Protein AF-A8UM54-F1 (afdb_monomer_lite)

Structure (mmCIF, N/CA/C/O backbone):
data_AF-A8UM54-F1
#
_entry.id   AF-A8UM54-F1
#
loop_
_atom_site.group_PDB
_atom_site.id
_atom_site.type_symbol
_atom_site.label_atom_id
_atom_site.label_alt_id
_atom_site.label_comp_id
_atom_site.label_asym_id
_atom_site.label_entity_id
_atom_site.label_seq_id
_atom_site.pdbx_PDB_ins_code
_atom_site.Cartn_x
_atom_site.Cartn_y
_atom_site.Cartn_z
_atom_site.occupancy
_atom_site.B_iso_or_equiv
_atom_site.auth_seq_id
_atom_site.auth_comp_id
_atom_site.auth_asym_id
_atom_site.auth_atom_id
_atom_site.pdbx_PDB_model_num
ATOM 1 N N . MET A 1 1 ? 14.456 34.141 58.269 1.00 43.91 1 MET A N 1
ATOM 2 C CA . MET A 1 1 ? 13.628 33.123 57.591 1.00 43.91 1 MET A CA 1
ATOM 3 C C . MET A 1 1 ? 12.688 33.838 56.639 1.00 43.91 1 MET A C 1
ATOM 5 O O . MET A 1 1 ? 12.011 34.755 57.077 1.00 43.91 1 MET A O 1
ATOM 9 N N . GLY A 1 2 ? 12.667 33.449 55.370 1.00 36.69 2 GLY A N 1
ATOM 10 C CA . GLY A 1 2 ? 11.711 33.936 54.376 1.00 36.69 2 GLY A CA 1
ATOM 11 C C . GLY A 1 2 ? 11.792 33.012 53.172 1.00 36.69 2 GLY A C 1
ATOM 12 O O . GLY A 1 2 ? 12.729 33.109 52.390 1.00 36.69 2 GLY A O 1
ATOM 13 N N . ILE A 1 3 ? 10.893 32.031 53.137 1.00 49.75 3 ILE A N 1
ATOM 14 C CA . ILE A 1 3 ? 10.840 30.938 52.164 1.00 49.75 3 ILE A CA 1
ATOM 15 C C . ILE A 1 3 ? 10.489 31.517 50.789 1.00 49.75 3 ILE A C 1
ATOM 17 O O . ILE A 1 3 ? 9.440 32.136 50.625 1.00 49.75 3 ILE A O 1
ATOM 21 N N . LEU A 1 4 ? 11.378 31.314 49.814 1.00 38.78 4 LEU A N 1
ATOM 22 C CA . LEU A 1 4 ? 11.119 31.593 48.406 1.00 38.78 4 LEU A CA 1
ATOM 23 C C . LEU A 1 4 ? 10.318 30.411 47.840 1.00 38.78 4 LEU A C 1
ATOM 25 O O . LEU A 1 4 ? 10.877 29.366 47.509 1.00 38.78 4 LEU A O 1
ATOM 29 N N . SER A 1 5 ? 8.996 30.548 47.803 1.00 47.31 5 SER A N 1
ATOM 30 C CA . SER A 1 5 ? 8.110 29.553 47.200 1.00 47.31 5 SER A CA 1
ATOM 31 C C . SER A 1 5 ? 8.224 29.618 45.676 1.00 47.31 5 SER A C 1
ATOM 33 O O . SER A 1 5 ? 7.720 30.549 45.050 1.00 47.31 5 SER A O 1
ATOM 35 N N . PHE A 1 6 ? 8.876 28.625 45.070 1.00 46.25 6 PHE A N 1
ATOM 36 C CA . PHE A 1 6 ? 8.789 28.378 43.632 1.00 46.25 6 PHE A CA 1
ATOM 37 C C . PHE A 1 6 ? 7.375 27.884 43.301 1.00 46.25 6 PHE A C 1
ATOM 39 O O . PHE A 1 6 ? 7.021 26.743 43.592 1.00 46.25 6 PHE A O 1
ATOM 46 N N . LEU A 1 7 ? 6.558 28.741 42.688 1.00 47.84 7 LEU A N 1
ATOM 47 C CA . LEU A 1 7 ? 5.325 28.322 42.027 1.00 47.84 7 LEU A CA 1
ATOM 48 C C . LEU A 1 7 ? 5.701 27.673 40.689 1.00 47.84 7 LEU A C 1
ATOM 50 O O . LEU A 1 7 ? 5.759 28.339 39.659 1.00 47.84 7 LEU A O 1
ATOM 54 N N . PHE A 1 8 ? 5.970 26.367 40.699 1.00 49.94 8 PHE A N 1
ATOM 55 C CA . PHE A 1 8 ? 5.861 25.569 39.480 1.00 49.94 8 PHE A CA 1
ATOM 56 C C . PHE A 1 8 ? 4.374 25.483 39.126 1.00 49.94 8 PHE A C 1
ATOM 58 O O . PHE A 1 8 ? 3.641 24.647 39.650 1.00 49.94 8 PHE A O 1
ATOM 65 N N . GLY A 1 9 ? 3.913 26.405 38.281 1.00 51.03 9 GLY A N 1
ATOM 66 C CA . GLY A 1 9 ? 2.589 26.319 37.681 1.00 51.03 9 GLY A CA 1
ATOM 67 C C . GLY A 1 9 ? 2.489 25.025 36.879 1.00 51.03 9 GLY A C 1
ATOM 68 O O . GLY A 1 9 ? 3.285 24.795 35.967 1.00 51.03 9 GLY A O 1
ATOM 69 N N . CYS A 1 10 ? 1.524 24.170 37.217 1.00 60.56 10 CYS A N 1
ATOM 70 C CA . CYS A 1 10 ? 1.100 23.114 36.307 1.00 60.56 10 CYS A CA 1
ATOM 71 C C . CYS A 1 10 ? 0.641 23.801 35.015 1.00 60.56 10 CYS A C 1
ATOM 73 O O . CYS A 1 10 ? -0.284 24.610 35.054 1.00 60.56 10 CYS A O 1
ATOM 75 N N . LYS A 1 11 ? 1.324 23.548 33.891 1.00 67.88 11 LYS A N 1
ATOM 76 C CA . LYS A 1 11 ? 0.867 24.022 32.578 1.00 67.88 11 LYS A CA 1
ATOM 77 C C . LYS A 1 11 ? -0.557 23.491 32.369 1.00 67.88 11 LYS A C 1
ATOM 79 O O . LYS A 1 11 ? -0.765 22.289 32.522 1.00 67.88 11 LYS A O 1
ATOM 84 N N . ASN A 1 12 ? -1.511 24.380 32.081 1.00 78.25 12 ASN A N 1
ATOM 85 C CA . ASN A 1 12 ? -2.894 23.985 31.811 1.00 78.25 12 ASN A CA 1
ATOM 86 C C . ASN A 1 12 ? -2.926 23.016 30.624 1.00 78.25 12 ASN A C 1
ATOM 88 O O . ASN A 1 12 ? -2.275 23.261 29.609 1.00 78.25 12 ASN A O 1
ATOM 92 N N . GLU A 1 13 ? -3.666 21.924 30.792 1.00 87.62 13 GLU A N 1
ATOM 93 C CA . GLU A 1 13 ? -3.897 20.907 29.771 1.00 87.62 13 GLU A CA 1
ATOM 94 C C . GLU A 1 13 ? -5.271 21.150 29.140 1.00 87.62 13 GLU A C 1
ATOM 96 O O . GLU A 1 13 ? -6.269 21.258 29.857 1.00 87.62 13 GLU A O 1
ATOM 101 N N . ASN A 1 14 ? -5.325 21.256 27.814 1.00 92.12 14 ASN A N 1
ATOM 102 C CA . ASN A 1 14 ? -6.570 21.327 27.052 1.00 92.12 14 ASN A CA 1
ATOM 103 C C . ASN A 1 14 ? -6.734 20.042 26.236 1.00 92.12 14 ASN A C 1
ATOM 105 O O . ASN A 1 14 ? -5.783 19.599 25.596 1.00 92.12 14 ASN A O 1
ATOM 109 N N . ARG A 1 15 ? -7.929 19.444 26.265 1.00 94.44 15 ARG A N 1
ATOM 110 C CA . ARG A 1 15 ? -8.218 18.154 25.629 1.00 94.44 15 ARG A CA 1
ATOM 111 C C . ARG A 1 15 ? -9.504 18.244 24.814 1.00 94.44 15 ARG A C 1
ATOM 113 O O . ARG A 1 15 ? -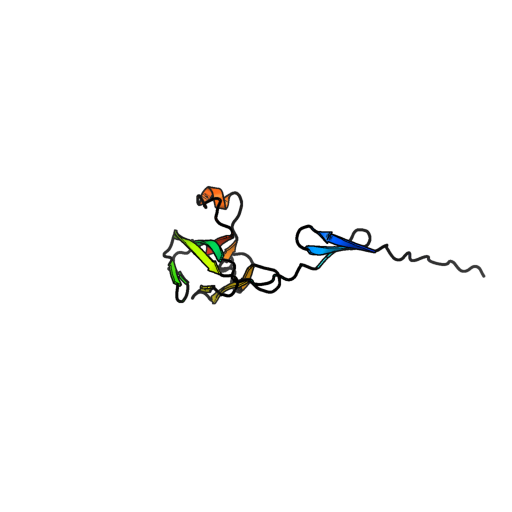10.557 18.573 25.361 1.00 94.44 15 ARG A O 1
ATOM 120 N N . TYR A 1 16 ? -9.434 17.949 23.520 1.00 93.50 16 TYR A N 1
ATOM 121 C CA . TYR A 1 16 ? -10.588 17.974 22.613 1.00 93.50 16 TYR A CA 1
ATOM 122 C C . TYR A 1 16 ? -10.442 16.952 21.483 1.00 93.50 16 TYR A C 1
ATOM 124 O O . TYR A 1 16 ? -9.359 16.428 21.249 1.00 93.50 16 TYR A O 1
ATOM 132 N N . LYS A 1 17 ? -11.543 16.650 20.785 1.00 93.56 17 LYS A N 1
ATOM 133 C CA . LYS A 1 17 ? -11.526 15.760 19.617 1.00 93.56 17 LYS A CA 1
ATOM 134 C C . LYS A 1 17 ? -11.576 16.550 18.319 1.00 93.56 17 LYS A C 1
ATOM 136 O O . LYS A 1 17 ? -12.351 17.501 18.215 1.00 93.56 17 LYS A O 1
ATOM 141 N N . ASP A 1 18 ? -10.781 16.144 17.338 1.00 89.38 18 ASP A N 1
ATOM 142 C CA . ASP A 1 18 ? -10.861 16.689 15.986 1.00 89.38 18 ASP A CA 1
ATOM 143 C C . ASP A 1 18 ? -12.036 16.080 15.188 1.00 89.38 18 ASP A C 1
ATOM 145 O O . ASP A 1 18 ? -12.786 15.225 15.671 1.00 89.38 18 ASP A O 1
ATOM 149 N N . LYS A 1 19 ? -12.200 16.517 13.933 1.00 86.81 19 LYS A N 1
ATOM 150 C CA . LYS A 1 19 ? -13.252 16.020 13.026 1.00 86.81 19 LYS A CA 1
ATOM 151 C C . LYS A 1 19 ? -13.121 14.532 12.664 1.00 86.81 19 LYS A C 1
ATOM 153 O O . LYS A 1 19 ? -14.074 13.955 12.151 1.00 86.81 19 LYS A O 1
ATOM 158 N N . HIS A 1 20 ? -11.957 13.933 12.900 1.00 81.81 20 HIS A N 1
ATOM 159 C CA . HIS A 1 20 ? -11.665 12.521 12.665 1.00 81.81 20 HIS A CA 1
ATOM 160 C C . HIS A 1 20 ? -11.794 11.688 13.950 1.00 81.81 20 HIS A C 1
ATOM 162 O O . HIS A 1 20 ? -11.646 10.471 13.912 1.00 81.81 20 HIS A O 1
ATOM 168 N N . GLY A 1 21 ? -12.120 12.327 15.079 1.00 84.94 21 GLY A N 1
ATOM 169 C CA . GLY A 1 21 ? -12.256 11.687 16.380 1.00 84.94 21 GLY A CA 1
ATOM 170 C C . GLY A 1 21 ? -10.934 11.493 17.120 1.00 84.94 21 GLY A C 1
ATOM 171 O O . GLY A 1 21 ? -10.970 10.920 18.214 1.00 84.94 21 GLY A O 1
ATOM 172 N N . ASN A 1 22 ? -9.810 11.966 16.564 1.00 88.81 22 ASN A N 1
ATOM 173 C CA . ASN A 1 22 ? -8.513 11.951 17.234 1.00 88.81 22 ASN A CA 1
ATOM 174 C C . ASN A 1 22 ? -8.582 12.871 18.442 1.00 88.81 22 ASN A C 1
ATOM 176 O O . ASN A 1 22 ? -9.167 13.953 18.377 1.00 88.81 22 ASN A O 1
ATOM 180 N N . GLU A 1 23 ? -7.972 12.461 19.539 1.00 93.56 23 GLU A N 1
ATOM 181 C CA . GLU A 1 23 ? -7.914 13.271 20.740 1.00 93.56 23 GLU A CA 1
ATOM 182 C C . GLU A 1 23 ? -6.628 14.095 20.765 1.00 93.56 23 GLU A C 1
ATOM 184 O O . GLU A 1 23 ? -5.522 13.558 20.766 1.00 93.56 23 GLU A O 1
ATOM 189 N N . ILE A 1 24 ? -6.797 15.413 20.776 1.00 94.75 24 ILE A N 1
ATOM 190 C CA . ILE A 1 24 ? -5.733 16.408 20.815 1.00 94.75 24 ILE A CA 1
ATOM 191 C C . ILE A 1 24 ? -5.540 16.850 22.262 1.00 94.75 24 ILE A C 1
ATOM 193 O O . ILE A 1 24 ? -6.512 17.182 22.947 1.00 94.75 24 ILE A O 1
ATOM 197 N N . ILE A 1 25 ? -4.290 16.852 22.722 1.00 95.00 25 ILE A N 1
ATOM 198 C CA . ILE A 1 25 ? -3.892 17.298 24.057 1.00 95.00 25 ILE A CA 1
ATOM 199 C C . ILE A 1 25 ? -2.864 18.416 23.901 1.00 95.00 25 ILE A C 1
ATOM 201 O O . ILE A 1 25 ? -1.755 18.177 23.429 1.00 95.00 25 ILE A O 1
ATOM 205 N N . GLU A 1 26 ? -3.208 19.623 24.329 1.00 94.12 26 GLU A N 1
ATOM 206 C CA . GLU A 1 26 ? -2.307 20.778 24.341 1.00 94.12 26 GLU A CA 1
ATOM 207 C C . GLU A 1 26 ? -1.802 21.006 25.768 1.00 94.12 26 GLU A C 1
ATOM 209 O O . GLU A 1 26 ? -2.598 21.146 26.700 1.00 94.12 26 GLU A O 1
ATOM 214 N N . LYS A 1 27 ? -0.480 21.053 25.957 1.00 91.00 27 LYS A N 1
ATOM 215 C CA . LYS A 1 27 ? 0.164 21.242 27.26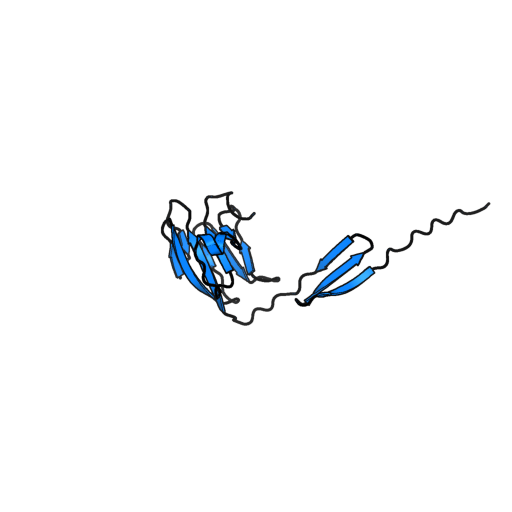4 1.00 91.00 27 LYS A CA 1
ATOM 216 C C . LYS A 1 27 ? 1.249 22.314 27.185 1.00 91.00 27 LYS A C 1
ATOM 218 O O . LYS A 1 27 ? 2.442 22.038 27.056 1.00 91.00 27 LYS A O 1
ATOM 223 N N . GLY A 1 28 ? 0.833 23.574 27.298 1.00 86.69 28 GLY A N 1
ATOM 224 C CA . GLY A 1 28 ? 1.696 24.709 26.956 1.00 86.69 28 GLY A CA 1
ATOM 225 C C . GLY A 1 28 ? 2.005 24.702 25.459 1.00 86.69 28 GLY A C 1
ATOM 226 O O . GLY A 1 28 ? 1.077 24.733 24.665 1.00 86.69 28 GLY A O 1
ATOM 227 N N . ASP A 1 29 ? 3.285 24.619 25.091 1.00 89.00 29 ASP A N 1
ATOM 228 C CA . ASP A 1 29 ? 3.736 24.612 23.687 1.00 89.00 29 ASP A CA 1
ATOM 229 C C . ASP A 1 29 ? 3.789 23.201 23.063 1.00 89.00 29 ASP A C 1
ATOM 231 O O . ASP A 1 29 ? 4.192 23.038 21.914 1.00 89.00 29 ASP A O 1
ATOM 235 N N . GLU A 1 30 ? 3.421 22.164 23.822 1.00 90.56 30 GLU A N 1
ATOM 236 C CA . GLU A 1 30 ? 3.412 20.773 23.360 1.00 90.56 30 GLU A CA 1
ATOM 237 C C . GLU A 1 30 ? 2.011 20.372 22.888 1.00 90.56 30 GLU A C 1
ATOM 239 O O . GLU A 1 30 ? 1.022 20.659 23.563 1.00 90.56 30 GLU A O 1
ATOM 244 N N . THR A 1 31 ? 1.927 19.667 21.756 1.00 91.56 31 THR A N 1
ATOM 245 C CA . THR A 1 31 ? 0.690 19.047 21.260 1.00 91.56 31 THR A CA 1
ATOM 246 C C . THR A 1 31 ? 0.896 17.545 21.116 1.00 91.56 31 THR A C 1
ATOM 248 O O . THR A 1 31 ? 1.830 17.105 20.449 1.00 91.56 31 THR A O 1
ATOM 251 N N . TYR A 1 32 ? 0.010 16.764 21.725 1.00 91.50 32 TYR A N 1
ATOM 252 C CA . TYR A 1 32 ? -0.048 15.312 21.600 1.00 91.50 32 TYR A CA 1
ATOM 253 C C . TYR A 1 32 ? -1.331 14.919 20.879 1.00 91.50 32 TYR A C 1
ATOM 255 O O . TYR A 1 32 ? -2.372 15.550 21.065 1.00 91.50 32 TYR A O 1
ATOM 263 N N . ILE A 1 33 ? -1.261 13.858 20.082 1.00 89.88 33 ILE A N 1
ATOM 264 C CA . ILE A 1 33 ? -2.406 13.318 19.353 1.00 89.88 33 ILE A CA 1
ATOM 265 C C . ILE A 1 33 ? -2.535 11.847 19.724 1.00 89.88 33 ILE A C 1
ATOM 267 O O . ILE A 1 33 ? -1.593 11.078 19.541 1.00 89.88 33 ILE A O 1
ATOM 271 N N . ILE A 1 34 ? -3.697 11.464 20.245 1.00 88.31 34 ILE A N 1
ATOM 272 C CA . ILE A 1 34 ? -4.109 10.068 20.374 1.00 88.31 34 ILE A CA 1
ATOM 273 C C . ILE A 1 34 ? -5.021 9.776 19.178 1.00 88.31 34 ILE A C 1
ATOM 275 O O . ILE A 1 34 ? -6.127 10.328 19.119 1.00 88.31 34 ILE A O 1
ATOM 279 N N . PRO A 1 35 ? -4.575 8.960 18.208 1.00 85.25 35 PRO A N 1
ATOM 280 C CA . PRO A 1 35 ? -5.382 8.637 17.042 1.00 85.25 35 PRO A CA 1
ATOM 281 C C . PRO A 1 35 ? -6.687 7.942 17.433 1.00 85.25 35 PRO A C 1
ATOM 283 O O . PRO A 1 35 ? -6.730 7.161 18.386 1.00 85.25 35 PRO A O 1
ATOM 286 N N . ALA A 1 36 ? -7.758 8.212 16.692 1.00 88.06 36 ALA A N 1
ATOM 287 C CA . ALA A 1 36 ? -8.984 7.439 16.813 1.00 88.06 36 ALA A CA 1
ATOM 288 C C . A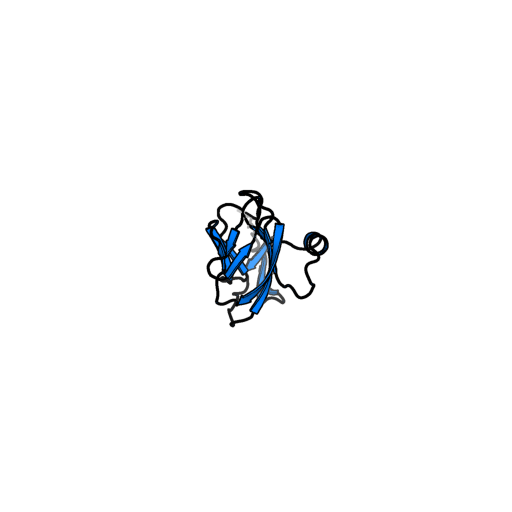LA A 1 36 ? -8.760 5.996 16.341 1.00 88.06 36 ALA A C 1
ATOM 290 O O . ALA A 1 36 ? -8.111 5.763 15.322 1.00 88.06 36 ALA A O 1
ATOM 291 N N . GLU A 1 37 ? -9.361 5.036 17.046 1.00 89.06 37 GLU A N 1
ATOM 292 C CA . GLU A 1 37 ? -9.404 3.653 16.574 1.00 89.06 37 GLU A CA 1
ATOM 293 C C . GLU A 1 37 ? -10.208 3.554 15.271 1.00 89.06 37 GLU A C 1
ATOM 295 O O . GLU A 1 37 ? -11.377 3.957 15.191 1.00 89.06 37 GLU A O 1
ATOM 300 N N . TYR A 1 38 ? -9.596 2.955 14.258 1.00 88.50 38 TYR A N 1
ATOM 301 C CA . TYR A 1 38 ? -10.236 2.577 13.017 1.00 88.50 38 TYR A CA 1
ATOM 302 C C . TYR A 1 38 ? -11.049 1.295 13.211 1.00 88.50 38 TYR A C 1
ATOM 304 O O . TYR A 1 38 ? -10.536 0.231 13.562 1.00 88.50 38 TYR A O 1
ATOM 312 N N . LYS A 1 39 ? -12.353 1.388 12.946 1.00 90.19 39 LYS A N 1
ATOM 313 C CA . LYS A 1 39 ? -13.263 0.242 12.994 1.00 90.19 39 LYS A CA 1
ATOM 314 C C . LYS A 1 39 ? -13.478 -0.291 11.591 1.00 90.19 39 LYS A C 1
ATOM 316 O O . LYS A 1 39 ? -14.121 0.367 10.781 1.00 90.19 39 LYS A O 1
ATOM 321 N N . LYS A 1 40 ? -13.000 -1.508 11.342 1.00 92.62 40 LYS A N 1
ATOM 322 C CA . LYS A 1 40 ? -13.285 -2.245 10.106 1.00 92.62 40 LYS A CA 1
ATOM 323 C C . LYS A 1 40 ? -14.783 -2.486 9.976 1.00 92.62 40 LYS A C 1
ATOM 325 O O . LYS A 1 40 ? -15.430 -2.919 10.931 1.00 92.62 40 LYS A O 1
ATOM 330 N N . THR A 1 41 ? -15.320 -2.236 8.793 1.00 94.44 41 THR A N 1
ATOM 331 C CA . THR A 1 41 ? -16.757 -2.344 8.499 1.00 94.44 41 THR A CA 1
ATOM 332 C C . THR A 1 41 ? -17.069 -3.298 7.350 1.00 94.44 41 THR A C 1
ATOM 334 O O . THR A 1 41 ? -18.238 -3.600 7.118 1.00 94.44 41 THR A O 1
ATOM 337 N N . GLY A 1 42 ? -16.052 -3.798 6.646 1.00 95.25 42 GLY A N 1
ATOM 338 C CA . GLY A 1 42 ? -16.203 -4.425 5.337 1.00 95.25 42 GLY A CA 1
ATOM 339 C C . GLY A 1 42 ? -16.247 -3.401 4.200 1.00 95.25 42 GLY A C 1
ATOM 340 O O . GLY A 1 42 ? -16.734 -3.730 3.119 1.00 95.25 42 GLY A O 1
ATOM 341 N N . ALA A 1 43 ? -15.787 -2.166 4.434 1.00 96.12 43 ALA A N 1
ATOM 342 C CA . ALA A 1 43 ? -15.725 -1.140 3.401 1.00 96.12 43 ALA A CA 1
ATOM 343 C C . ALA A 1 43 ? -14.697 -1.518 2.327 1.00 96.12 43 ALA A C 1
ATOM 345 O O . ALA A 1 43 ? -13.650 -2.091 2.635 1.00 96.12 43 ALA A O 1
ATOM 346 N N . SER A 1 44 ? -15.016 -1.199 1.071 1.00 96.75 44 SER A N 1
ATOM 347 C CA . SER A 1 44 ? -14.143 -1.401 -0.088 1.00 96.75 44 SER A CA 1
ATOM 348 C C . SER A 1 44 ? -13.512 -0.073 -0.494 1.00 96.75 44 SER A C 1
ATOM 350 O O . SER A 1 44 ? -14.194 0.950 -0.503 1.00 96.75 44 SER A O 1
ATOM 352 N N . TYR A 1 45 ? -12.229 -0.113 -0.839 1.00 96.94 45 TYR A N 1
ATOM 353 C CA . TYR A 1 45 ? -11.416 1.024 -1.258 1.00 96.94 45 TYR A CA 1
ATOM 354 C C . TYR A 1 45 ? -10.737 0.694 -2.586 1.00 96.94 45 TYR A C 1
ATOM 356 O O . TYR A 1 45 ? -10.228 -0.417 -2.759 1.00 96.94 45 TYR A O 1
ATOM 364 N N . LYS A 1 46 ? -10.682 1.637 -3.522 1.00 97.75 46 LYS A N 1
ATOM 365 C CA . LYS A 1 46 ? -9.883 1.520 -4.739 1.00 97.75 46 LYS A CA 1
ATOM 366 C C . LYS A 1 46 ? -8.441 1.896 -4.439 1.00 97.75 46 LYS A C 1
ATOM 368 O O . LYS A 1 46 ? -8.121 2.981 -3.959 1.00 97.75 46 LYS A O 1
ATOM 373 N N . ILE A 1 47 ? -7.555 0.967 -4.768 1.00 97.38 47 ILE A N 1
ATOM 374 C CA . ILE A 1 47 ? -6.116 1.132 -4.632 1.00 97.38 47 ILE A CA 1
ATOM 375 C C . ILE A 1 47 ? -5.491 1.144 -6.017 1.00 97.38 47 ILE A C 1
ATOM 377 O O . ILE A 1 47 ? -5.664 0.193 -6.781 1.00 97.38 47 ILE A O 1
ATOM 381 N N . PHE A 1 48 ? -4.733 2.194 -6.319 1.00 98.38 48 PHE A N 1
ATOM 382 C CA . PHE A 1 48 ? -3.782 2.221 -7.422 1.00 98.38 48 PHE A CA 1
ATOM 383 C C . PHE A 1 48 ? -2.451 1.617 -6.966 1.00 98.38 48 PHE A C 1
ATOM 385 O O . PHE A 1 48 ? -1.915 1.988 -5.924 1.00 98.38 48 PHE A O 1
ATOM 392 N N . LEU A 1 49 ? -1.899 0.699 -7.755 1.00 98.31 49 LEU A N 1
ATOM 393 C CA . LEU A 1 49 ? -0.608 0.074 -7.493 1.00 98.31 49 LEU A CA 1
ATOM 394 C C . LEU A 1 49 ? 0.199 -0.018 -8.784 1.00 98.31 49 LEU A C 1
ATOM 396 O O . LEU A 1 49 ? -0.269 -0.602 -9.763 1.00 98.31 49 LEU A O 1
ATOM 400 N N . ARG A 1 50 ? 1.424 0.503 -8.766 1.00 98.12 50 ARG A N 1
ATOM 401 C CA . ARG A 1 50 ? 2.368 0.459 -9.889 1.00 98.12 50 ARG A CA 1
ATOM 402 C C . ARG A 1 50 ? 3.652 -0.256 -9.492 1.00 98.12 50 ARG A C 1
ATOM 404 O O . ARG A 1 50 ? 4.114 -0.106 -8.370 1.00 98.12 50 ARG A O 1
ATOM 411 N N . ASN A 1 51 ? 4.242 -1.016 -10.407 1.00 98.31 51 ASN A N 1
ATOM 412 C CA . ASN A 1 51 ? 5.547 -1.644 -10.209 1.00 98.31 51 ASN A CA 1
ATOM 413 C C . ASN A 1 51 ? 6.631 -0.873 -10.973 1.00 98.31 51 ASN A C 1
ATOM 415 O O . ASN A 1 51 ? 6.660 -0.925 -12.198 1.00 98.31 51 ASN A O 1
ATOM 419 N N . GLU A 1 52 ? 7.531 -0.180 -10.278 1.00 97.19 52 GLU A N 1
ATOM 420 C CA . GLU A 1 52 ? 8.671 0.531 -10.885 1.00 97.19 52 GLU A CA 1
ATOM 421 C C . GLU A 1 52 ? 9.985 -0.254 -10.830 1.00 97.19 52 GLU A C 1
ATOM 423 O O . GLU A 1 52 ? 11.024 0.226 -11.278 1.00 97.19 52 GLU A O 1
ATOM 428 N N . THR A 1 53 ? 9.944 -1.494 -10.348 1.00 96.88 53 THR A N 1
ATOM 429 C CA . THR A 1 53 ? 11.115 -2.372 -10.334 1.00 96.88 53 THR A CA 1
ATOM 430 C C . THR A 1 53 ? 11.368 -3.011 -11.703 1.00 96.88 53 THR A C 1
ATOM 432 O O . THR A 1 53 ? 10.522 -3.010 -12.601 1.00 96.88 53 THR A O 1
ATOM 435 N N . ASP A 1 54 ? 12.543 -3.619 -11.858 1.00 96.94 54 ASP A N 1
ATOM 436 C CA . ASP A 1 54 ? 12.946 -4.365 -13.052 1.00 96.94 54 ASP A CA 1
ATOM 437 C C . ASP A 1 54 ? 12.439 -5.819 -13.073 1.00 96.94 54 ASP A C 1
ATOM 439 O O . ASP A 1 54 ? 12.711 -6.564 -14.021 1.00 96.94 54 ASP A O 1
ATOM 443 N N . LYS A 1 55 ? 11.674 -6.237 -12.054 1.00 97.12 55 LYS A N 1
ATOM 444 C CA . LYS A 1 55 ? 11.179 -7.609 -11.892 1.00 97.12 55 LYS A CA 1
ATOM 445 C C . LYS A 1 55 ? 9.662 -7.658 -11.729 1.00 97.12 55 LYS A C 1
ATOM 447 O O . LYS A 1 55 ? 9.053 -6.718 -11.229 1.00 97.12 55 LYS A O 1
ATOM 452 N N . PRO A 1 56 ? 9.013 -8.761 -12.134 1.00 98.19 56 PRO A N 1
ATOM 453 C CA . PRO A 1 56 ? 7.620 -8.986 -11.785 1.00 98.19 56 PRO A CA 1
ATOM 454 C C . PRO A 1 56 ? 7.449 -9.130 -10.270 1.00 98.19 56 PRO A C 1
ATOM 456 O O . PRO A 1 56 ? 8.273 -9.776 -9.625 1.00 98.19 56 PRO A O 1
ATOM 459 N N . VAL A 1 57 ? 6.351 -8.597 -9.736 1.00 98.25 57 VAL A N 1
ATOM 460 C CA . VAL A 1 57 ? 5.973 -8.734 -8.323 1.00 98.25 57 VAL A CA 1
ATOM 461 C C . VAL A 1 57 ? 4.621 -9.428 -8.233 1.00 98.25 57 VAL A C 1
ATOM 463 O O . VAL A 1 57 ? 3.653 -9.027 -8.894 1.00 98.25 57 VAL A O 1
ATOM 466 N N . ASN A 1 58 ? 4.547 -10.503 -7.449 1.00 98.19 58 ASN A N 1
ATOM 467 C CA . ASN A 1 58 ? 3.322 -11.269 -7.259 1.00 98.19 58 ASN A CA 1
ATOM 468 C C . ASN A 1 58 ? 2.554 -10.771 -6.033 1.00 98.19 58 ASN A C 1
ATOM 470 O O . ASN A 1 58 ? 3.047 -10.805 -4.906 1.00 98.19 58 ASN A O 1
ATOM 474 N N . ILE A 1 59 ? 1.302 -10.384 -6.256 1.00 97.19 59 ILE A N 1
ATOM 475 C CA . ILE A 1 59 ? 0.330 -10.126 -5.206 1.00 97.19 59 ILE A CA 1
ATOM 476 C C . ILE A 1 59 ? -0.428 -11.435 -4.981 1.00 97.19 59 ILE A C 1
ATOM 478 O O . ILE A 1 59 ? -1.271 -11.839 -5.797 1.00 97.19 59 ILE A O 1
ATOM 482 N N . LYS A 1 60 ? -0.111 -12.115 -3.877 1.00 95.12 60 LYS A N 1
ATOM 483 C CA . LYS A 1 60 ? -0.519 -13.501 -3.623 1.00 95.12 60 LYS A CA 1
ATOM 484 C C . LYS A 1 60 ? -2.034 -13.659 -3.707 1.00 95.12 60 LYS A C 1
ATOM 486 O O . LYS A 1 60 ? -2.786 -12.965 -3.031 1.00 95.12 60 LYS A O 1
ATOM 491 N N . GLY A 1 61 ? -2.473 -14.597 -4.547 1.00 92.00 61 GLY A N 1
ATOM 492 C CA . GLY A 1 61 ? -3.891 -14.916 -4.739 1.00 92.00 61 GLY A CA 1
ATOM 493 C C . GLY A 1 61 ? -4.706 -13.859 -5.492 1.00 92.00 61 GLY A C 1
ATOM 494 O O . GLY A 1 61 ? -5.912 -14.042 -5.629 1.00 92.00 61 GLY A O 1
ATOM 495 N N . LYS A 1 62 ? -4.084 -12.778 -5.992 1.00 94.06 62 LYS A N 1
ATOM 496 C CA . LYS A 1 62 ? -4.784 -11.701 -6.710 1.00 94.06 62 LYS A CA 1
ATOM 497 C C . LYS A 1 62 ? -4.273 -11.536 -8.144 1.00 94.06 62 LYS A C 1
ATOM 499 O O . LYS A 1 62 ? -5.027 -11.771 -9.084 1.00 94.06 62 LYS A O 1
ATOM 504 N N . PHE A 1 63 ? -3.019 -11.123 -8.339 1.00 97.25 63 PHE A N 1
ATOM 505 C CA . PHE A 1 63 ? -2.439 -10.877 -9.670 1.00 97.25 63 PHE A CA 1
ATOM 506 C C . PHE A 1 63 ? -0.911 -10.722 -9.612 1.00 97.25 63 PHE A C 1
ATOM 508 O O . PHE A 1 63 ? -0.304 -10.745 -8.548 1.00 97.25 63 PHE A O 1
ATOM 515 N N . THR A 1 64 ? -0.268 -10.567 -10.767 1.00 98.25 64 THR A N 1
ATOM 516 C CA . THR A 1 64 ? 1.160 -10.233 -10.885 1.00 98.25 64 THR A CA 1
ATOM 517 C C . THR A 1 64 ? 1.298 -8.949 -11.689 1.00 98.25 64 THR A C 1
ATOM 519 O O . THR A 1 64 ? 0.642 -8.821 -12.723 1.00 98.25 64 THR A O 1
ATOM 522 N N . LEU A 1 65 ? 2.135 -8.022 -11.224 1.00 98.38 65 LEU A N 1
ATOM 523 C CA . LEU A 1 65 ? 2.502 -6.810 -11.958 1.00 98.38 65 LEU A CA 1
ATOM 524 C C . LEU A 1 65 ? 3.874 -7.005 -12.591 1.00 98.38 65 LEU A C 1
ATOM 526 O O . LEU A 1 65 ? 4.839 -7.301 -11.885 1.00 98.38 65 LEU A O 1
ATOM 530 N N . LYS A 1 66 ? 3.985 -6.843 -13.911 1.00 98.56 66 LYS A N 1
ATOM 531 C CA . LYS A 1 66 ? 5.288 -6.808 -14.587 1.00 98.56 66 LYS A CA 1
ATOM 532 C C . LYS A 1 66 ? 5.976 -5.459 -14.339 1.00 98.56 66 LYS A C 1
ATOM 534 O O . LYS A 1 66 ? 5.331 -4.536 -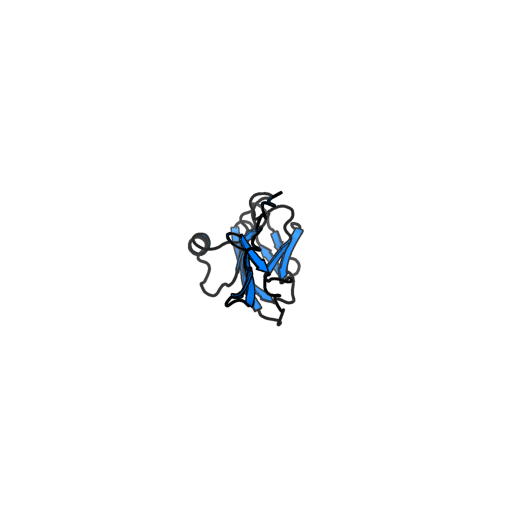13.843 1.00 98.56 66 LYS A O 1
ATOM 539 N N . PRO A 1 67 ? 7.266 -5.324 -14.687 1.00 98.44 67 PRO A N 1
ATOM 540 C CA . PRO A 1 67 ? 7.936 -4.028 -14.673 1.00 98.44 67 PRO A CA 1
ATOM 541 C C . PRO A 1 67 ? 7.130 -2.967 -15.423 1.00 98.44 67 PRO A C 1
ATOM 543 O O . PRO A 1 67 ? 6.748 -3.186 -16.573 1.00 98.44 67 PRO A O 1
ATOM 546 N N . ASN A 1 68 ? 6.909 -1.822 -14.783 1.00 96.06 68 ASN A N 1
ATOM 547 C CA . ASN A 1 68 ? 6.128 -0.675 -15.257 1.00 96.06 68 ASN A CA 1
ATOM 548 C C . ASN A 1 68 ? 4.619 -0.901 -15.443 1.00 96.06 68 ASN A C 1
ATOM 550 O O . ASN A 1 68 ? 3.939 0.032 -15.888 1.00 96.06 68 ASN A O 1
ATO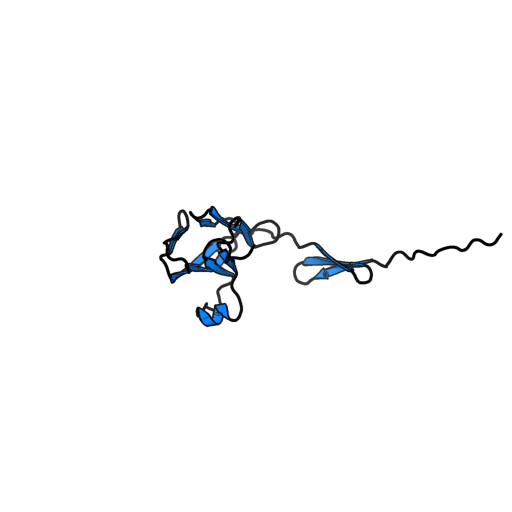M 554 N N . ASP A 1 69 ? 4.093 -2.078 -15.088 1.00 98.12 69 ASP A N 1
ATOM 555 C CA . ASP A 1 69 ? 2.650 -2.302 -15.043 1.00 98.12 69 ASP A CA 1
ATOM 556 C C . ASP A 1 69 ? 2.038 -1.562 -13.852 1.00 98.12 69 ASP A C 1
ATOM 558 O O . ASP A 1 69 ? 2.632 -1.434 -12.777 1.00 98.12 69 ASP A O 1
ATOM 562 N N . GLU A 1 70 ? 0.793 -1.147 -14.036 1.00 97.62 70 GLU A N 1
ATOM 563 C CA . GLU A 1 70 ? -0.045 -0.578 -12.994 1.00 97.62 70 GLU A CA 1
ATOM 564 C C . GLU A 1 70 ? -1.429 -1.213 -13.009 1.00 97.62 70 GLU A C 1
ATOM 566 O O . GLU A 1 70 ? -1.896 -1.747 -14.022 1.00 97.62 70 GLU A O 1
ATOM 571 N N . LYS A 1 71 ? -2.086 -1.186 -11.855 1.00 97.94 71 LYS A N 1
ATOM 572 C CA . LYS A 1 71 ? -3.428 -1.720 -11.694 1.00 97.94 71 LYS A CA 1
ATOM 573 C C . LYS A 1 71 ? -4.180 -0.965 -10.617 1.00 97.94 71 LYS A C 1
ATOM 575 O O . LYS A 1 71 ? -3.654 -0.732 -9.534 1.00 97.94 71 LYS A O 1
ATOM 580 N N . ILE A 1 72 ? -5.442 -0.676 -10.911 1.00 97.88 72 ILE A N 1
ATOM 581 C CA . ILE A 1 72 ? -6.425 -0.266 -9.914 1.00 97.88 72 ILE A CA 1
ATOM 582 C C . ILE A 1 72 ? -7.240 -1.497 -9.528 1.00 97.88 72 ILE A C 1
ATOM 584 O O . ILE A 1 72 ? -7.663 -2.268 -10.398 1.00 97.88 72 ILE A O 1
ATOM 588 N N . PHE A 1 73 ? -7.431 -1.718 -8.235 1.00 96.31 73 PHE A N 1
ATOM 589 C CA . PHE A 1 73 ? -8.218 -2.833 -7.721 1.00 96.31 73 PHE A CA 1
ATOM 590 C C . PHE A 1 73 ? -8.926 -2.456 -6.423 1.00 96.31 73 PHE A C 1
ATOM 592 O O . PHE A 1 73 ? -8.516 -1.538 -5.721 1.00 96.31 73 PHE A O 1
ATOM 599 N N . GLU A 1 74 ? -9.990 -3.187 -6.112 1.00 96.50 74 GLU A N 1
ATOM 600 C CA . GLU A 1 74 ? -10.730 -3.020 -4.865 1.00 96.50 74 GLU A CA 1
ATOM 601 C C . GLU A 1 74 ? -10.093 -3.818 -3.721 1.00 96.50 74 GLU A C 1
ATOM 603 O O . GLU A 1 74 ? -9.706 -4.984 -3.881 1.00 96.50 74 GLU A O 1
ATOM 608 N N . PHE A 1 75 ? -10.009 -3.188 -2.554 1.00 95.94 75 PHE A N 1
ATOM 609 C CA . PHE A 1 75 ? -9.478 -3.750 -1.324 1.00 95.94 75 PHE A CA 1
ATOM 610 C C . PHE A 1 75 ? -10.451 -3.526 -0.169 1.00 95.94 75 PHE A C 1
ATOM 612 O O . PHE A 1 75 ? -10.826 -2.397 0.129 1.00 95.94 75 PHE A O 1
ATOM 619 N N . VAL A 1 76 ? -10.844 -4.616 0.490 1.00 96.81 76 VAL A N 1
ATOM 620 C CA . VAL A 1 76 ? -11.774 -4.581 1.621 1.00 96.81 76 VAL A CA 1
ATOM 621 C C . VAL A 1 76 ? -10.993 -4.454 2.930 1.00 96.81 76 VAL A C 1
ATOM 623 O O . VAL A 1 76 ? -10.030 -5.191 3.135 1.00 96.81 76 VAL A O 1
ATOM 626 N N . ASP A 1 77 ? -11.431 -3.590 3.847 1.00 96.75 77 ASP A N 1
ATOM 627 C CA . ASP A 1 77 ? -10.745 -3.306 5.126 1.00 96.75 77 ASP A CA 1
ATOM 628 C C . ASP A 1 77 ? -10.580 -4.503 6.086 1.00 96.75 77 ASP A C 1
ATOM 630 O O . ASP A 1 77 ? -9.798 -4.462 7.040 1.00 96.75 77 ASP A O 1
ATOM 634 N N . THR A 1 78 ? -11.301 -5.593 5.835 1.00 95.75 78 THR A N 1
ATOM 635 C CA . THR A 1 78 ? -11.198 -6.851 6.584 1.00 95.75 78 THR A CA 1
ATOM 636 C C . THR A 1 78 ? -10.166 -7.820 6.005 1.00 95.75 78 THR A C 1
ATOM 638 O O . THR A 1 78 ? -9.845 -8.811 6.662 1.00 95.75 78 THR A O 1
ATOM 641 N N . ASP A 1 79 ? -9.623 -7.539 4.819 1.00 95.50 79 ASP A N 1
ATOM 642 C CA . ASP A 1 79 ? -8.648 -8.376 4.120 1.00 95.50 79 ASP A CA 1
ATOM 643 C C . ASP A 1 79 ? -7.200 -7.891 4.360 1.00 95.50 79 ASP A C 1
ATOM 645 O O . ASP A 1 79 ? -6.930 -6.903 5.049 1.00 95.50 79 ASP A O 1
ATOM 649 N N . SER A 1 80 ? -6.235 -8.609 3.789 1.00 95.62 80 SER A N 1
ATOM 650 C CA . SER A 1 80 ? -4.850 -8.164 3.664 1.00 95.62 80 SER A CA 1
ATOM 651 C C . SER A 1 80 ? -4.276 -8.504 2.294 1.00 95.62 80 SER A C 1
ATOM 653 O O . SER A 1 80 ? -4.596 -9.527 1.691 1.00 95.62 80 SER A O 1
ATOM 655 N N . ILE A 1 81 ? -3.383 -7.650 1.808 1.00 95.94 81 ILE A N 1
ATOM 656 C CA . ILE A 1 81 ? -2.656 -7.841 0.557 1.00 95.94 81 ILE A CA 1
ATOM 657 C C . ILE A 1 81 ? -1.244 -8.268 0.919 1.00 95.94 81 ILE A C 1
ATOM 659 O O . ILE A 1 81 ? -0.561 -7.563 1.655 1.00 95.94 81 ILE A O 1
ATOM 663 N N . ILE A 1 82 ? -0.805 -9.416 0.409 1.00 97.06 82 ILE A N 1
ATOM 664 C CA . ILE A 1 82 ? 0.526 -9.958 0.687 1.00 97.06 82 ILE A CA 1
ATOM 665 C C . ILE A 1 82 ? 1.294 -10.050 -0.623 1.00 97.06 82 ILE A C 1
ATOM 667 O O . ILE A 1 82 ? 0.838 -10.691 -1.573 1.00 97.06 82 ILE A O 1
ATOM 671 N N . PHE A 1 83 ? 2.477 -9.454 -0.645 1.00 97.12 83 PHE A N 1
ATOM 672 C CA . PHE A 1 83 ? 3.382 -9.477 -1.781 1.00 97.12 83 PHE A CA 1
ATOM 673 C C . PHE A 1 83 ? 4.400 -10.617 -1.606 1.00 97.12 83 PHE A C 1
ATOM 675 O O . PHE A 1 83 ? 4.692 -11.062 -0.490 1.00 97.12 83 PHE A O 1
ATOM 682 N N . ASP A 1 84 ? 4.940 -11.151 -2.696 1.00 96.44 84 ASP A N 1
ATOM 683 C CA . ASP A 1 84 ? 6.018 -12.149 -2.654 1.00 96.44 84 ASP A CA 1
ATOM 684 C C . ASP A 1 84 ? 7.369 -11.577 -2.198 1.00 96.44 84 ASP A C 1
ATOM 686 O O . ASP A 1 84 ? 8.191 -12.326 -1.671 1.00 96.44 84 ASP A O 1
ATOM 690 N N . ILE A 1 85 ? 7.548 -10.260 -2.295 1.00 94.19 85 ILE A N 1
ATOM 691 C CA . ILE A 1 85 ? 8.710 -9.518 -1.779 1.00 94.19 85 ILE A CA 1
ATOM 692 C C . ILE A 1 85 ? 8.740 -9.388 -0.243 1.00 94.19 85 ILE A C 1
ATOM 694 O O . ILE A 1 85 ? 9.794 -9.120 0.340 1.00 94.19 85 ILE A O 1
ATOM 698 N N . GLY A 1 86 ? 7.624 -9.697 0.428 1.00 93.31 86 GLY A N 1
ATOM 699 C CA . GLY A 1 86 ? 7.493 -9.690 1.889 1.00 93.31 86 GLY A CA 1
ATOM 700 C C . GLY A 1 86 ? 6.651 -8.539 2.439 1.00 93.31 86 GLY A C 1
ATOM 701 O O . GLY A 1 86 ? 6.215 -8.632 3.582 1.00 93.31 86 GLY A O 1
ATOM 702 N N . THR A 1 87 ? 6.369 -7.522 1.623 1.00 95.81 87 THR A N 1
ATOM 703 C CA . THR A 1 87 ? 5.468 -6.416 1.958 1.00 95.81 87 THR A CA 1
ATOM 704 C C . THR A 1 87 ? 4.045 -6.908 2.217 1.00 95.81 87 THR A C 1
ATOM 706 O O . THR A 1 87 ? 3.558 -7.845 1.564 1.00 95.81 87 THR A O 1
ATOM 709 N N . LYS A 1 88 ? 3.346 -6.255 3.145 1.00 96.38 88 LYS A N 1
ATOM 710 C CA . LYS A 1 88 ? 1.924 -6.480 3.413 1.00 96.38 88 LYS A CA 1
ATOM 711 C C . LYS A 1 88 ? 1.192 -5.154 3.587 1.00 96.38 88 LYS A C 1
ATOM 713 O O . LYS A 1 88 ? 1.645 -4.310 4.345 1.00 96.38 88 LYS A O 1
ATOM 718 N N . ILE A 1 89 ? 0.027 -5.020 2.960 1.00 96.19 89 ILE A N 1
ATOM 719 C CA . ILE A 1 89 ? -0.907 -3.905 3.180 1.00 96.19 89 ILE A CA 1
ATOM 720 C C . ILE A 1 89 ? -2.145 -4.452 3.894 1.00 96.19 89 ILE A C 1
ATOM 722 O O . ILE A 1 89 ? -2.675 -5.502 3.513 1.00 96.19 89 ILE A O 1
ATOM 726 N N . PHE A 1 90 ? -2.600 -3.782 4.945 1.00 96.56 90 PHE A N 1
ATOM 727 C CA . PHE A 1 90 ? -3.786 -4.168 5.710 1.00 96.56 90 PHE A CA 1
ATOM 728 C C . PHE A 1 90 ? -4.370 -2.958 6.435 1.00 96.56 90 PHE A C 1
ATOM 730 O O . PHE A 1 90 ? -3.677 -1.975 6.631 1.00 96.56 90 PHE A O 1
ATOM 737 N N . PHE A 1 91 ? -5.628 -3.021 6.869 1.00 95.50 91 PHE A N 1
ATOM 738 C CA . PHE A 1 91 ? -6.122 -2.038 7.835 1.00 95.50 91 PHE A CA 1
ATOM 739 C C . PHE A 1 91 ? -5.835 -2.534 9.256 1.00 95.50 91 PHE A C 1
ATOM 741 O O . PHE A 1 91 ? -6.184 -3.672 9.588 1.00 95.50 91 PHE A O 1
ATOM 748 N N . GLY A 1 92 ? -5.171 -1.729 10.078 1.00 92.94 92 GLY A N 1
ATOM 749 C CA . GLY A 1 92 ? -4.874 -2.014 11.479 1.00 92.94 92 GLY A CA 1
ATOM 750 C C . GLY A 1 92 ? -5.739 -1.192 12.431 1.00 92.94 92 GLY A C 1
ATOM 751 O O . GLY A 1 92 ? -6.928 -0.988 12.175 1.00 92.94 92 GLY A O 1
ATOM 752 N N . GLU A 1 93 ? -5.157 -0.776 13.552 1.00 88.19 93 GLU A N 1
ATOM 753 C CA . GLU A 1 93 ? -5.884 -0.090 14.629 1.00 88.19 93 GLU A CA 1
ATOM 754 C C . GLU A 1 93 ? -6.177 1.367 14.296 1.00 88.19 93 GLU A C 1
ATOM 756 O O . GLU A 1 93 ? -7.131 1.920 14.829 1.00 88.19 93 GLU A O 1
ATOM 761 N N . THR A 1 94 ? -5.389 1.992 13.420 1.00 87.50 94 THR A N 1
ATOM 762 C CA . THR A 1 94 ? -5.514 3.430 13.117 1.00 87.50 94 THR A CA 1
ATOM 763 C C . THR A 1 94 ? -5.847 3.728 11.656 1.00 87.50 94 THR A C 1
ATOM 765 O O . THR A 1 94 ? -6.044 4.883 11.288 1.00 87.50 94 THR A O 1
ATOM 768 N N . GLY A 1 95 ? -5.990 2.696 10.821 1.00 91.56 95 GLY A N 1
ATOM 769 C CA . GLY A 1 95 ? -6.355 2.836 9.414 1.00 91.56 95 GLY A CA 1
ATOM 770 C C . GLY A 1 95 ? -5.539 1.910 8.529 1.00 91.56 95 GLY A C 1
ATOM 771 O O . GLY A 1 95 ? -5.209 0.802 8.939 1.00 91.56 95 GLY A O 1
ATOM 772 N N . LEU A 1 96 ? -5.253 2.352 7.304 1.00 93.44 96 LEU A N 1
ATOM 773 C CA . LEU A 1 96 ? -4.410 1.614 6.370 1.00 93.44 96 LEU A CA 1
ATOM 774 C C . LEU A 1 96 ? -2.958 1.612 6.864 1.00 93.44 96 LEU A C 1
ATOM 776 O O . LEU A 1 96 ? -2.377 2.663 7.113 1.00 93.44 96 LEU A O 1
ATOM 780 N N . GLU A 1 97 ? -2.383 0.426 6.976 1.00 94.44 97 GLU A N 1
ATOM 781 C CA . GLU A 1 97 ? -1.045 0.164 7.485 1.00 94.44 97 GLU A CA 1
ATOM 782 C C . GLU A 1 97 ? -0.262 -0.699 6.487 1.00 94.44 97 GLU A C 1
ATOM 784 O O . GLU A 1 97 ? -0.823 -1.492 5.715 1.00 94.44 97 GLU A O 1
ATOM 789 N N . VAL A 1 98 ? 1.061 -0.544 6.521 1.00 95.00 98 VAL A N 1
ATOM 790 C CA . VAL A 1 98 ? 2.007 -1.280 5.684 1.00 95.00 98 VAL A CA 1
ATOM 791 C C . VAL A 1 98 ? 3.060 -1.923 6.585 1.00 95.00 98 VAL A C 1
ATOM 793 O O . VAL A 1 98 ? 3.680 -1.250 7.401 1.00 95.00 98 VAL A O 1
ATOM 796 N N . ASP A 1 99 ? 3.269 -3.231 6.436 1.00 95.62 99 ASP A N 1
ATOM 797 C CA . ASP A 1 99 ? 4.456 -3.920 6.954 1.00 95.62 99 ASP A CA 1
ATOM 798 C C . ASP A 1 99 ? 5.440 -4.078 5.796 1.00 95.62 99 ASP A C 1
ATOM 800 O O . ASP A 1 99 ? 5.250 -4.925 4.917 1.00 95.62 99 ASP A O 1
ATOM 804 N N . ASP A 1 100 ? 6.457 -3.220 5.777 1.00 95.44 100 ASP A N 1
ATOM 805 C CA . ASP A 1 100 ? 7.513 -3.212 4.774 1.00 95.44 100 ASP A CA 1
ATOM 806 C C . ASP A 1 100 ? 8.887 -3.010 5.414 1.00 95.44 100 ASP A C 1
ATOM 808 O O . ASP A 1 100 ? 9.401 -1.909 5.577 1.00 95.44 100 ASP A O 1
ATOM 812 N N . LYS A 1 101 ? 9.526 -4.123 5.760 1.00 93.38 101 LYS A N 1
ATOM 813 C CA . LYS A 1 101 ? 10.830 -4.103 6.436 1.00 93.38 101 LYS A CA 1
ATOM 814 C C . LYS A 1 101 ? 11.993 -3.704 5.536 1.00 93.38 101 LYS A C 1
ATOM 816 O O . LYS A 1 101 ? 13.107 -3.566 6.036 1.00 93.38 101 LYS A O 1
ATOM 821 N N . LYS A 1 102 ? 11.777 -3.636 4.224 1.00 95.00 102 LYS A N 1
ATOM 822 C CA . LYS A 1 102 ? 12.835 -3.376 3.247 1.00 95.00 102 LYS A CA 1
ATOM 823 C C . LYS A 1 102 ? 12.666 -2.031 2.552 1.00 95.00 102 LYS A C 1
ATOM 825 O O . LYS A 1 102 ? 13.561 -1.684 1.789 1.00 95.00 102 LYS A O 1
ATOM 830 N N . GLY A 1 103 ? 11.576 -1.301 2.799 1.00 95.81 103 GLY A N 1
ATOM 831 C CA . GLY A 1 103 ? 11.263 -0.069 2.077 1.00 95.81 103 GLY A CA 1
ATOM 832 C C . GLY A 1 103 ? 11.177 -0.332 0.574 1.00 95.81 103 GLY A C 1
ATOM 833 O O . GLY A 1 103 ? 11.919 0.261 -0.199 1.00 95.81 103 GLY A O 1
ATOM 834 N N . GLU A 1 104 ? 10.366 -1.305 0.170 1.00 96.62 104 GLU A N 1
ATOM 835 C CA . GLU A 1 104 ? 10.068 -1.672 -1.220 1.00 96.62 104 GLU A CA 1
ATOM 836 C C . GLU A 1 104 ? 8.707 -1.115 -1.698 1.00 96.62 104 GLU A C 1
ATOM 838 O O . GLU A 1 104 ? 8.312 -1.345 -2.841 1.00 96.62 104 GLU A O 1
ATOM 843 N N . LEU A 1 105 ? 7.974 -0.382 -0.856 1.00 96.88 105 LEU A N 1
ATOM 844 C CA . LEU A 1 105 ? 6.687 0.234 -1.164 1.00 96.88 105 LEU A CA 1
ATOM 845 C C . LEU A 1 105 ? 6.667 1.703 -0.727 1.00 96.88 105 LEU A C 1
ATOM 847 O O . LEU A 1 105 ? 6.958 2.023 0.421 1.00 96.88 105 LEU A O 1
ATOM 851 N N . ALA A 1 106 ? 6.272 2.591 -1.634 1.00 96.38 106 ALA A N 1
ATOM 852 C CA . ALA A 1 106 ? 6.045 4.006 -1.358 1.00 96.38 106 ALA A CA 1
ATOM 853 C C . ALA A 1 106 ? 4.561 4.348 -1.529 1.00 96.38 106 ALA A C 1
ATOM 855 O O . ALA A 1 106 ? 3.946 3.978 -2.536 1.00 96.38 106 ALA A O 1
ATOM 856 N N . GLY A 1 107 ? 3.983 5.066 -0.571 1.00 95.75 107 GLY A N 1
ATOM 857 C CA . GLY A 1 107 ? 2.701 5.737 -0.729 1.00 95.75 107 GLY A CA 1
ATOM 858 C C . GLY A 1 107 ? 2.843 6.936 -1.664 1.00 95.75 107 GLY A C 1
ATOM 859 O O . GLY A 1 107 ? 3.808 7.693 -1.589 1.00 95.75 107 GLY A O 1
ATOM 860 N N . ILE A 1 108 ? 1.877 7.131 -2.562 1.00 94.88 108 ILE A N 1
ATOM 861 C CA . ILE A 1 108 ? 1.897 8.253 -3.508 1.00 94.88 108 ILE A CA 1
ATOM 862 C C . ILE A 1 108 ? 0.691 9.177 -3.356 1.00 94.88 108 ILE A C 1
ATOM 864 O O . ILE A 1 108 ? -0.435 8.756 -3.091 1.00 94.88 108 ILE A O 1
ATOM 868 N N . GLY A 1 109 ? 0.947 10.461 -3.594 1.00 93.44 109 GLY A N 1
ATOM 869 C CA . GLY A 1 109 ? 0.004 11.573 -3.517 1.00 93.44 109 GLY A CA 1
ATOM 870 C C . GLY A 1 109 ? 0.403 12.694 -4.477 1.00 93.44 109 GLY A C 1
ATOM 871 O O . GLY A 1 109 ? 1.448 12.618 -5.127 1.00 93.44 109 GLY A O 1
ATOM 872 N N . GLY A 1 110 ? -0.404 13.755 -4.539 1.00 92.25 110 GLY A N 1
ATOM 873 C CA . GLY A 1 110 ? -0.033 15.025 -5.177 1.00 92.25 110 GLY A CA 1
ATOM 874 C C . GLY A 1 110 ? 0.499 14.870 -6.605 1.00 92.25 110 GLY A C 1
ATOM 875 O O . GLY A 1 110 ? -0.175 14.313 -7.468 1.00 92.25 110 GLY A O 1
ATOM 876 N N . GLU A 1 111 ? 1.727 15.330 -6.848 1.00 92.50 111 GLU A N 1
ATOM 877 C CA . GLU A 1 111 ? 2.360 15.304 -8.177 1.00 92.50 111 GLU A CA 1
ATOM 878 C C . GLU A 1 111 ? 2.425 13.904 -8.811 1.00 92.50 111 GLU A C 1
ATOM 880 O O . GLU A 1 111 ? 2.349 13.769 -10.033 1.00 92.50 111 GLU A O 1
ATOM 885 N N . TYR A 1 112 ? 2.508 12.842 -8.004 1.00 92.50 112 TYR A N 1
ATOM 886 C CA . TYR A 1 112 ? 2.541 11.472 -8.514 1.00 92.50 112 TYR A CA 1
ATOM 887 C C . TYR A 1 112 ? 1.174 11.011 -9.024 1.00 92.50 112 TYR A C 1
ATOM 889 O O . TYR A 1 112 ? 1.116 10.225 -9.970 1.00 92.50 112 TYR A O 1
ATOM 897 N N . TRP A 1 113 ? 0.075 11.523 -8.459 1.00 95.38 113 TRP A N 1
ATOM 898 C CA . TRP A 1 113 ? -1.263 11.254 -8.989 1.00 95.38 113 TRP A CA 1
ATOM 899 C C . TRP A 1 113 ? -1.410 11.838 -10.393 1.00 95.38 113 TRP A C 1
ATOM 901 O O . TRP A 1 113 ? -1.900 11.158 -11.292 1.00 95.38 113 TRP A O 1
ATOM 911 N N . GLU A 1 114 ? -0.898 13.050 -10.618 1.00 94.69 114 GLU A N 1
ATOM 912 C CA . GLU A 1 114 ? -0.876 13.672 -11.945 1.00 94.69 114 GLU A CA 1
ATOM 913 C C . GLU A 1 114 ? 0.058 12.924 -12.907 1.00 94.69 114 GLU A C 1
ATOM 915 O O . GLU A 1 114 ? -0.339 12.595 -14.029 1.00 94.69 114 GLU A O 1
ATOM 920 N N . LYS A 1 115 ? 1.278 12.592 -12.458 1.00 94.69 115 LYS A N 1
ATOM 921 C CA . LYS A 1 115 ? 2.291 11.865 -13.243 1.00 94.69 115 LYS A CA 1
ATOM 922 C C . LYS A 1 115 ? 1.750 10.544 -13.786 1.00 94.69 115 LYS A C 1
ATOM 924 O O . LYS A 1 115 ? 1.927 10.257 -14.971 1.00 94.69 115 LYS A O 1
ATOM 929 N N . TYR A 1 116 ? 1.100 9.749 -12.936 1.00 95.62 116 TYR A N 1
ATOM 930 C CA . TYR A 1 116 ? 0.543 8.449 -13.322 1.00 95.62 116 TYR A CA 1
ATOM 931 C C . TYR A 1 116 ? -0.911 8.523 -13.791 1.00 95.62 116 TYR A C 1
ATOM 933 O O . TYR A 1 116 ? -1.482 7.498 -14.146 1.00 95.62 116 TYR A O 1
ATOM 941 N N . LYS A 1 117 ? -1.507 9.722 -13.841 1.00 95.75 117 LYS A N 1
ATOM 942 C CA . LYS A 1 117 ? -2.910 9.934 -14.228 1.00 95.75 117 LYS A CA 1
ATOM 943 C C . LYS A 1 117 ? -3.866 9.064 -13.402 1.00 95.75 117 LYS A C 1
ATOM 945 O O . LYS A 1 117 ? -4.780 8.443 -13.948 1.00 95.75 117 LYS A O 1
ATOM 950 N N . VAL A 1 118 ? -3.624 9.009 -12.093 1.00 96.75 118 VAL A N 1
ATOM 951 C CA . VAL A 1 118 ? -4.456 8.268 -11.142 1.00 96.75 118 VAL A CA 1
ATOM 952 C C . VAL A 1 118 ? -5.858 8.895 -11.133 1.00 96.75 118 VAL A C 1
ATOM 954 O O . VAL A 1 118 ? -5.966 10.113 -10.978 1.00 96.75 118 VAL A O 1
ATOM 957 N N . PRO A 1 119 ? -6.932 8.108 -11.330 1.00 96.69 119 PRO A N 1
ATOM 958 C CA . PRO A 1 119 ? -8.299 8.616 -11.275 1.00 96.69 119 PRO A CA 1
ATOM 959 C C . PRO A 1 119 ? -8.650 9.242 -9.921 1.00 96.69 119 PRO A C 1
ATOM 961 O O . PRO A 1 119 ? -8.210 8.766 -8.880 1.00 96.69 119 PRO A O 1
ATOM 964 N N . GLU A 1 120 ? -9.497 10.274 -9.934 1.00 94.88 120 GLU A N 1
ATOM 965 C CA . GLU A 1 120 ? -9.908 11.005 -8.722 1.00 94.88 120 GLU A CA 1
ATOM 966 C C . GLU A 1 120 ? -10.708 10.155 -7.723 1.00 94.88 120 GLU A C 1
ATOM 968 O O . GLU A 1 120 ? -10.808 10.510 -6.553 1.00 94.88 120 GLU A O 1
ATOM 973 N N . ASP A 1 121 ? -11.296 9.046 -8.175 1.00 95.81 121 ASP A N 1
ATOM 974 C CA . ASP A 1 121 ? -12.066 8.122 -7.343 1.00 95.81 121 ASP A CA 1
ATOM 975 C C . ASP A 1 121 ? -11.207 7.024 -6.694 1.00 95.81 121 ASP A C 1
ATOM 977 O O . ASP A 1 121 ? -11.761 6.107 -6.094 1.00 95.81 121 ASP A O 1
ATOM 981 N N . VAL A 1 122 ? -9.878 7.093 -6.822 1.00 97.44 122 VAL A N 1
ATOM 982 C CA . VAL A 1 122 ? -8.930 6.234 -6.100 1.00 97.44 122 VAL A CA 1
ATOM 983 C C . VAL A 1 122 ? -8.648 6.818 -4.718 1.00 97.44 122 VAL A C 1
ATOM 985 O O . VAL A 1 122 ? -8.249 7.972 -4.587 1.00 97.44 122 VAL A O 1
ATOM 988 N N . GLU A 1 123 ? -8.797 6.005 -3.675 1.00 96.44 123 GLU A N 1
ATOM 989 C CA . GLU A 1 123 ? -8.582 6.429 -2.291 1.00 96.44 123 GLU A CA 1
ATOM 990 C C . GLU A 1 123 ? -7.124 6.292 -1.841 1.00 96.44 123 GLU A C 1
ATOM 992 O O . GLU A 1 123 ? -6.660 7.092 -1.028 1.00 96.44 123 GLU A O 1
ATOM 997 N N . TYR A 1 124 ? -6.389 5.303 -2.364 1.00 96.75 124 TYR A N 1
ATOM 998 C CA . TYR A 1 124 ? -4.985 5.072 -2.010 1.00 96.75 124 TYR A CA 1
ATOM 999 C C . TYR A 1 124 ? -4.127 4.750 -3.230 1.00 96.75 124 TYR A C 1
ATOM 1001 O O . TYR A 1 124 ? -4.541 4.011 -4.122 1.00 96.75 124 TYR A O 1
ATOM 1009 N N . GLY A 1 125 ? -2.895 5.253 -3.247 1.00 97.06 125 GLY A N 1
ATOM 1010 C CA . GLY A 1 125 ? -1.928 4.976 -4.302 1.00 97.06 125 GLY A CA 1
ATOM 1011 C C . GLY A 1 125 ? -0.609 4.471 -3.736 1.00 97.06 125 GLY A C 1
ATOM 1012 O O . GLY A 1 125 ? -0.101 5.031 -2.767 1.00 97.06 125 GLY A O 1
ATOM 1013 N N . PHE A 1 126 ? -0.040 3.451 -4.376 1.00 97.50 126 PHE A N 1
ATOM 1014 C CA . PHE A 1 126 ? 1.260 2.890 -4.026 1.00 97.50 126 PHE A CA 1
ATOM 1015 C C . PHE A 1 126 ? 2.131 2.624 -5.253 1.00 97.50 126 PHE A C 1
ATOM 1017 O O . PHE A 1 126 ? 1.641 2.264 -6.330 1.00 97.50 126 PHE A O 1
ATOM 1024 N N . VAL A 1 127 ? 3.441 2.721 -5.059 1.00 97.69 127 VAL A N 1
ATOM 1025 C CA . VAL A 1 127 ? 4.455 2.308 -6.029 1.00 97.69 127 VAL A CA 1
ATOM 1026 C C . VAL A 1 127 ? 5.391 1.299 -5.374 1.00 97.69 127 VAL A C 1
ATOM 1028 O O . VAL A 1 127 ? 5.880 1.522 -4.272 1.00 97.69 127 VAL A O 1
ATOM 1031 N N . ILE A 1 128 ? 5.628 0.179 -6.053 1.00 97.94 128 ILE A N 1
ATOM 1032 C CA . ILE A 1 128 ? 6.629 -0.817 -5.673 1.00 97.94 128 ILE A CA 1
ATOM 1033 C C . ILE A 1 128 ? 7.962 -0.379 -6.269 1.00 97.94 128 ILE A C 1
ATOM 1035 O O . ILE A 1 128 ? 8.067 -0.213 -7.488 1.00 97.94 128 ILE A O 1
ATOM 1039 N N . VAL A 1 129 ? 8.961 -0.210 -5.416 1.00 97.38 129 VAL A N 1
ATOM 1040 C CA . VAL A 1 129 ? 10.279 0.350 -5.733 1.00 97.38 129 VAL A CA 1
ATOM 1041 C C . VAL A 1 129 ? 11.390 -0.605 -5.277 1.00 97.38 129 VAL A C 1
ATOM 1043 O O . VAL A 1 129 ? 11.118 -1.565 -4.549 1.00 97.38 129 VAL A O 1
ATOM 1046 N N . PRO A 1 130 ? 12.644 -0.422 -5.730 1.00 95.88 130 PRO A N 1
ATOM 1047 C CA . PRO A 1 130 ? 13.774 -1.175 -5.197 1.00 95.88 130 PRO A CA 1
ATOM 1048 C C . PRO A 1 130 ? 13.912 -1.024 -3.674 1.00 95.88 130 PRO A C 1
ATOM 1050 O O . PRO A 1 130 ? 13.515 -0.018 -3.092 1.00 95.88 130 PRO A O 1
ATOM 1053 N N . ALA A 1 131 ? 14.511 -2.025 -3.026 1.00 94.88 131 ALA A N 1
ATOM 1054 C CA . ALA A 1 131 ? 14.689 -2.022 -1.577 1.00 9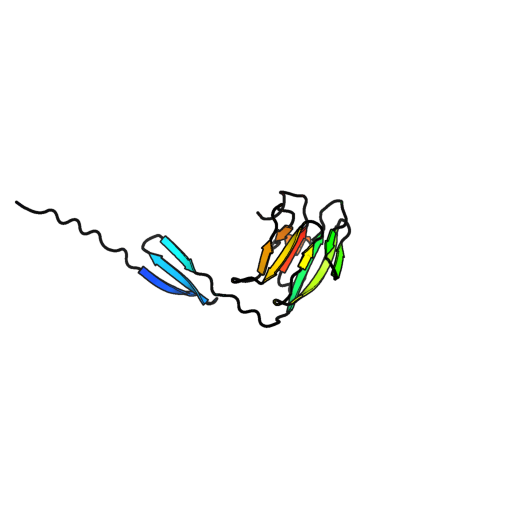4.88 131 ALA A CA 1
ATOM 1055 C C . ALA A 1 131 ? 15.471 -0.792 -1.085 1.00 94.88 131 ALA A C 1
ATOM 1057 O O . ALA A 1 131 ? 16.577 -0.516 -1.555 1.00 94.88 131 ALA A O 1
ATOM 1058 N N . GLY A 1 132 ? 14.906 -0.110 -0.091 1.00 94.25 132 GLY A N 1
ATOM 1059 C CA . GLY A 1 132 ? 15.436 1.097 0.533 1.00 94.25 132 GLY A CA 1
ATOM 1060 C C . GLY A 1 132 ? 14.986 2.401 -0.128 1.00 94.25 132 GLY A C 1
ATOM 1061 O O . GLY A 1 132 ? 15.382 3.461 0.348 1.00 94.25 132 GLY A O 1
ATOM 1062 N N . GLU A 1 133 ? 14.190 2.339 -1.199 1.00 93.81 133 GLU A N 1
ATOM 1063 C CA . GLU A 1 133 ? 13.669 3.521 -1.903 1.00 93.81 133 GLU A CA 1
ATOM 1064 C C . GLU A 1 133 ? 12.215 3.858 -1.529 1.00 93.81 133 GLU A C 1
ATOM 1066 O O . GLU A 1 133 ? 11.714 4.912 -1.916 1.00 93.81 133 GLU A O 1
ATOM 1071 N N . GLY A 1 134 ? 11.535 2.966 -0.806 1.00 89.88 134 GLY A N 1
ATOM 1072 C CA . GLY A 1 134 ? 10.165 3.137 -0.327 1.00 89.88 134 GLY A CA 1
ATOM 1073 C C . GLY A 1 134 ? 10.061 3.911 0.985 1.00 89.88 134 GLY A C 1
ATOM 1074 O O . GLY A 1 134 ? 11.058 4.386 1.535 1.00 89.88 134 GLY A O 1
ATOM 1075 N N . ASP A 1 135 ? 8.838 3.998 1.505 1.00 81.81 135 ASP A N 1
ATOM 1076 C CA . ASP A 1 135 ? 8.575 4.633 2.795 1.00 81.81 135 ASP A CA 1
ATOM 1077 C C . ASP A 1 135 ? 9.053 3.702 3.925 1.00 81.81 135 ASP A C 1
ATOM 1079 O O . ASP A 1 135 ? 8.693 2.523 3.963 1.00 81.81 135 ASP A O 1
ATOM 1083 N N . MET A 1 136 ? 9.888 4.224 4.832 1.00 63.91 136 MET A N 1
ATOM 1084 C CA . MET A 1 136 ? 10.418 3.517 6.011 1.00 63.91 136 MET A CA 1
ATOM 1085 C C . MET A 1 136 ? 10.022 4.210 7.310 1.00 63.91 136 MET A C 1
ATOM 1087 O O . MET A 1 136 ? 10.075 5.462 7.349 1.00 63.91 136 MET A O 1
#

pLDDT: mean 90.4, std 13.28, range [36.69, 98.56]

Foldseek 3Di:
DDDDDPPPDQQDWDWDADPQRWIWIDRPPDIDTHAAWDDFDQDKAKEKEFECDCAWKDFPPPGIAHHGRIDIDIDTQVDKTAIPVGKIWHQDGRGIDIDDPFQQKAWDDDPVCVVVVPDPRHPTYMYGHPGPPHDD

Sequence (136 aa):
MGILSFLFGCKNENRYKDKHGNEIIEKGDETYIIPAEYKKTGASYKIFLRNETDKPVNIKGKFTLKPNDEKIFEFVDTDSIIFDIGTKIFFGETGLEVDDKKGELAGIGGEYWEKYKVPEDVEYGFVIVPAGEGDM

Radius of gyration: 21.56 Å; chains: 1; bounding box: 32×49×73 Å

Secondary structure (DSSP, 8-state):
--------PPPPEEEEE-TTSPEEEEETTEEEEEPPPP---S-EEEEEEEE-SSS-EEETTTEEEPTT-EEEEEEETT-EEEBTTS-EEEE-SSSEEEE-TT--EEE--THHHHHHT--TT--EEEEE-STTSS--